Protein AF-A0A1I6B7A5-F1 (afdb_monomer_lite)

Radius of gyration: 12.21 Å; chains: 1; bounding box: 27×22×33 Å

Structure (mmCIF, N/CA/C/O backbone):
data_AF-A0A1I6B7A5-F1
#
_entry.id   AF-A0A1I6B7A5-F1
#
loop_
_atom_site.group_PDB
_atom_site.id
_atom_site.type_symbol
_atom_site.label_atom_id
_atom_site.label_alt_id
_atom_site.label_comp_id
_atom_site.label_asym_id
_atom_site.label_entity_id
_atom_site.label_seq_id
_atom_site.pdbx_PDB_ins_code
_atom_site.Cartn_x
_atom_site.Cartn_y
_atom_site.Cartn_z
_atom_site.occupancy
_atom_site.B_iso_or_equiv
_atom_site.auth_seq_id
_atom_site.auth_comp_id
_atom_site.auth_asym_id
_atom_site.auth_atom_id
_atom_site.pdbx_PDB_model_num
ATOM 1 N N . MET A 1 1 ? -10.481 -5.837 -4.810 1.00 81.69 1 MET A N 1
ATOM 2 C CA . MET A 1 1 ? -9.038 -5.669 -4.488 1.00 81.69 1 MET A CA 1
ATOM 3 C C . MET A 1 1 ? -8.182 -6.595 -5.336 1.00 81.69 1 MET A C 1
ATOM 5 O O . MET A 1 1 ? -7.267 -6.103 -5.978 1.00 81.69 1 MET A O 1
ATOM 9 N N . GLN A 1 2 ? -8.483 -7.898 -5.354 1.00 80.19 2 GLN A N 1
ATOM 10 C CA . GLN A 1 2 ? -7.721 -8.893 -6.114 1.00 80.19 2 GLN A CA 1
ATOM 11 C C . GLN A 1 2 ? -7.670 -8.590 -7.618 1.00 80.19 2 GLN A C 1
ATOM 13 O O . GLN A 1 2 ? -6.580 -8.574 -8.168 1.00 80.19 2 GLN A O 1
ATOM 18 N N . GLU A 1 3 ? -8.793 -8.232 -8.248 1.00 83.00 3 GLU A N 1
ATOM 19 C CA . GLU A 1 3 ? -8.822 -7.865 -9.678 1.00 83.00 3 GLU A CA 1
ATOM 20 C C . GLU A 1 3 ? -7.937 -6.655 -9.998 1.00 83.00 3 GLU A C 1
ATOM 22 O O . GLU A 1 3 ? -7.083 -6.726 -10.873 1.00 83.00 3 GLU A O 1
ATOM 27 N N . LYS A 1 4 ? -8.055 -5.565 -9.224 1.00 84.69 4 LYS A N 1
ATOM 28 C CA . LYS A 1 4 ? -7.205 -4.373 -9.397 1.00 84.69 4 LYS A CA 1
ATOM 29 C C . LYS A 1 4 ? -5.717 -4.700 -9.270 1.00 84.69 4 LYS A C 1
ATOM 31 O O . LYS A 1 4 ? -4.910 -4.129 -9.987 1.00 84.69 4 LYS A O 1
ATOM 36 N N . MET A 1 5 ? -5.358 -5.608 -8.361 1.00 85.06 5 MET A N 1
ATOM 37 C CA . MET A 1 5 ? -3.970 -6.034 -8.184 1.00 85.06 5 MET A CA 1
ATOM 38 C C . MET A 1 5 ? -3.500 -6.962 -9.311 1.00 85.06 5 MET A C 1
AT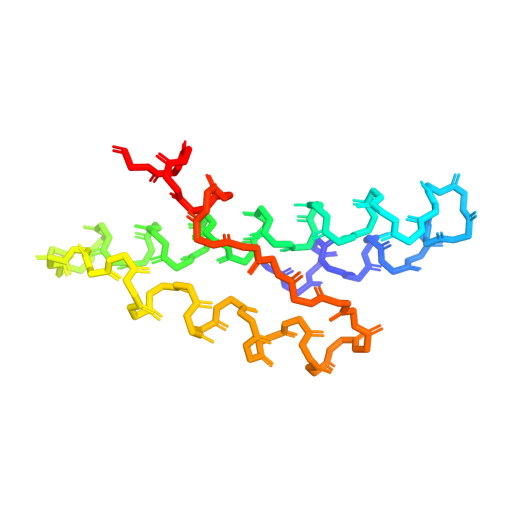OM 40 O O . MET A 1 5 ? -2.343 -6.889 -9.706 1.00 85.06 5 MET A O 1
ATOM 44 N N . LYS A 1 6 ? -4.389 -7.809 -9.845 1.00 85.81 6 LYS A N 1
ATOM 45 C CA . LYS A 1 6 ? -4.107 -8.662 -11.004 1.00 85.81 6 LYS A CA 1
ATOM 46 C C . LYS A 1 6 ? -3.776 -7.809 -12.229 1.00 85.81 6 LYS A C 1
ATOM 48 O O . LYS A 1 6 ? -2.694 -7.962 -12.780 1.00 85.81 6 LYS A O 1
ATOM 53 N N . HIS A 1 7 ? -4.633 -6.844 -12.558 1.00 87.06 7 HIS A N 1
ATOM 54 C CA . HIS A 1 7 ? -4.383 -5.920 -13.666 1.00 87.06 7 HIS A CA 1
ATOM 55 C C . HIS A 1 7 ? -3.113 -5.096 -13.468 1.00 87.06 7 HIS A C 1
ATOM 57 O O . HIS A 1 7 ? -2.357 -4.894 -14.408 1.00 87.06 7 HIS A O 1
ATOM 63 N N . LEU A 1 8 ? -2.831 -4.668 -12.234 1.00 86.12 8 LEU A N 1
ATOM 64 C CA . LEU A 1 8 ? -1.609 -3.923 -11.942 1.00 86.12 8 LEU A CA 1
ATOM 65 C C . LEU A 1 8 ? -0.338 -4.763 -12.170 1.00 86.12 8 LEU A C 1
ATOM 67 O O . LEU A 1 8 ? 0.677 -4.225 -12.599 1.00 86.12 8 LEU A O 1
ATOM 71 N N . LYS A 1 9 ? -0.390 -6.076 -11.908 1.00 84.06 9 LYS A N 1
ATOM 72 C CA . LYS A 1 9 ? 0.720 -6.989 -12.216 1.00 84.06 9 LYS A CA 1
ATOM 73 C C . LYS A 1 9 ? 0.898 -7.205 -13.717 1.00 84.06 9 LYS A C 1
ATOM 75 O O . LYS A 1 9 ? 2.034 -7.326 -14.156 1.00 84.06 9 LYS A O 1
ATOM 80 N N . GLU A 1 10 ? -0.193 -7.251 -14.478 1.00 87.88 10 GLU A N 1
ATOM 81 C CA . GLU A 1 10 ? -0.162 -7.443 -15.937 1.00 87.88 10 GLU A CA 1
ATOM 82 C C . GLU A 1 10 ? 0.567 -6.291 -16.646 1.00 87.88 10 GLU A C 1
ATOM 84 O O . GLU A 1 10 ? 1.317 -6.537 -17.582 1.00 87.88 10 GLU A O 1
ATOM 89 N N . VAL A 1 11 ? 0.437 -5.060 -16.142 1.00 88.81 11 VAL A N 1
ATOM 90 C CA . VAL A 1 11 ? 1.096 -3.866 -16.707 1.00 88.81 11 VAL A CA 1
ATOM 91 C C . VAL A 1 11 ? 2.426 -3.507 -16.031 1.00 88.81 11 VAL A C 1
ATOM 93 O O . VAL A 1 11 ? 2.968 -2.433 -16.281 1.00 88.81 11 VAL A O 1
ATOM 96 N N . ARG A 1 12 ? 2.964 -4.370 -15.151 1.00 86.56 12 ARG A N 1
ATOM 97 C CA . ARG A 1 12 ? 4.179 -4.097 -14.348 1.00 86.56 12 ARG A CA 1
ATOM 98 C C . ARG A 1 12 ? 5.359 -3.634 -15.205 1.00 86.56 12 ARG A C 1
ATOM 100 O O . ARG A 1 12 ? 6.057 -2.702 -14.815 1.00 86.56 12 ARG A O 1
ATOM 107 N N . ILE A 1 13 ? 5.557 -4.287 -16.350 1.00 85.50 13 ILE A N 1
ATOM 108 C CA . ILE A 1 13 ? 6.667 -4.017 -17.272 1.00 85.50 13 ILE A CA 1
ATOM 109 C C . ILE A 1 13 ? 6.541 -2.611 -17.875 1.00 85.50 13 ILE A C 1
ATOM 111 O O . ILE A 1 13 ? 7.540 -1.907 -17.980 1.00 85.50 13 ILE A O 1
ATOM 115 N N . ASP A 1 14 ? 5.320 -2.178 -18.192 1.00 88.88 14 ASP A N 1
ATOM 116 C CA . ASP A 1 14 ? 5.069 -0.908 -18.878 1.00 88.88 14 ASP A CA 1
ATOM 117 C C . ASP A 1 14 ? 5.119 0.299 -17.931 1.00 88.88 14 ASP A C 1
ATOM 119 O O . ASP A 1 14 ? 5.564 1.379 -18.313 1.00 88.88 14 ASP A O 1
ATOM 123 N N . ILE A 1 15 ? 4.654 0.135 -16.686 1.00 88.06 15 ILE A N 1
ATOM 124 C CA . ILE A 1 15 ? 4.563 1.244 -15.719 1.00 88.06 15 ILE A CA 1
ATOM 125 C C . ILE A 1 15 ? 5.836 1.420 -14.879 1.00 88.06 15 ILE A C 1
ATOM 127 O O . ILE A 1 15 ? 6.064 2.496 -14.322 1.00 88.06 15 ILE A O 1
ATOM 131 N N . GLY A 1 16 ? 6.648 0.369 -14.760 1.00 89.50 16 GLY A N 1
ATOM 132 C CA . GLY A 1 16 ? 7.839 0.334 -13.916 1.00 89.50 16 GLY A CA 1
ATOM 133 C C . GLY A 1 16 ? 7.560 0.142 -12.417 1.00 89.50 16 GLY A C 1
ATOM 134 O O . GLY A 1 16 ? 6.452 0.337 -11.910 1.00 89.50 16 GLY A O 1
ATOM 135 N N . GLU A 1 17 ? 8.610 -0.230 -11.681 1.00 88.12 17 GLU A N 1
ATOM 136 C CA . GLU A 1 17 ? 8.532 -0.626 -10.264 1.00 88.12 17 GLU A CA 1
ATOM 137 C C . GLU A 1 17 ? 8.034 0.489 -9.336 1.00 88.12 17 GLU A C 1
ATOM 139 O O . GLU A 1 17 ? 7.256 0.241 -8.415 1.00 88.12 17 GLU A O 1
ATOM 144 N N . GLU A 1 18 ? 8.425 1.740 -9.587 1.00 90.12 18 GLU A N 1
ATOM 145 C CA . GLU A 1 18 ? 8.004 2.865 -8.748 1.00 90.12 18 GLU A CA 1
ATOM 146 C C . GLU A 1 18 ? 6.498 3.129 -8.872 1.00 90.12 18 GLU A C 1
ATOM 148 O O . GLU A 1 18 ? 5.792 3.312 -7.873 1.00 90.12 18 GLU A O 1
ATOM 153 N N . ALA A 1 19 ? 5.978 3.099 -10.103 1.00 89.88 19 ALA A N 1
ATOM 154 C CA . ALA A 1 19 ? 4.552 3.253 -10.346 1.00 89.88 19 ALA A CA 1
ATOM 155 C C . ALA A 1 19 ? 3.777 2.054 -9.793 1.00 89.88 19 ALA A C 1
ATOM 157 O O . ALA A 1 19 ? 2.717 2.243 -9.189 1.00 89.88 19 ALA A O 1
ATOM 158 N N . LEU A 1 20 ? 4.309 0.835 -9.936 1.00 91.19 20 LEU A N 1
ATOM 159 C CA . LEU A 1 20 ? 3.743 -0.361 -9.319 1.00 91.19 20 LEU A CA 1
ATOM 160 C C . LEU A 1 20 ? 3.637 -0.185 -7.800 1.00 91.19 20 LEU A C 1
ATOM 162 O O . LEU A 1 20 ? 2.559 -0.382 -7.237 1.00 91.19 20 LEU A O 1
ATOM 166 N N . ARG A 1 21 ? 4.715 0.260 -7.145 1.00 93.25 21 ARG A N 1
ATOM 167 C CA . ARG A 1 21 ? 4.777 0.505 -5.700 1.00 93.25 21 ARG A CA 1
ATOM 168 C C . ARG A 1 21 ? 3.710 1.476 -5.229 1.00 93.25 21 ARG A C 1
ATOM 170 O O . ARG A 1 21 ? 2.918 1.145 -4.343 1.00 93.25 21 ARG A O 1
ATOM 177 N N . ILE A 1 22 ? 3.653 2.661 -5.831 1.00 93.94 22 ILE A N 1
ATOM 178 C CA . ILE A 1 22 ? 2.705 3.710 -5.438 1.00 93.94 22 ILE A CA 1
ATOM 179 C C . ILE A 1 22 ? 1.259 3.256 -5.676 1.00 93.94 22 ILE A C 1
ATOM 181 O O . ILE A 1 22 ? 0.395 3.454 -4.811 1.00 93.94 22 ILE A O 1
ATOM 185 N N . ASN A 1 23 ? 0.976 2.619 -6.814 1.00 93.19 23 ASN A N 1
ATOM 186 C CA . ASN A 1 23 ? -0.375 2.174 -7.151 1.00 93.19 23 ASN A CA 1
ATOM 187 C C . ASN A 1 23 ? -0.831 0.997 -6.283 1.00 93.19 23 ASN A C 1
ATOM 189 O O . ASN A 1 23 ? -1.946 1.027 -5.752 1.00 93.19 23 ASN A O 1
ATOM 193 N N . ALA A 1 24 ? 0.031 0.003 -6.059 1.00 93.06 24 ALA A N 1
ATOM 194 C CA . ALA A 1 24 ? -0.255 -1.120 -5.173 1.00 93.06 24 ALA A CA 1
ATOM 195 C C . ALA A 1 24 ? -0.537 -0.616 -3.753 1.00 93.06 24 ALA A C 1
ATOM 197 O O . ALA A 1 24 ? -1.583 -0.931 -3.176 1.00 93.06 24 ALA A O 1
ATOM 198 N N . ALA A 1 25 ? 0.330 0.251 -3.222 1.00 94.25 25 ALA A N 1
ATOM 199 C CA . ALA A 1 25 ? 0.156 0.854 -1.906 1.00 94.25 25 ALA A CA 1
ATOM 200 C C . ALA A 1 25 ? -1.149 1.659 -1.807 1.00 94.25 25 ALA A C 1
ATOM 202 O O . ALA A 1 25 ? -1.845 1.587 -0.792 1.00 94.25 25 ALA A O 1
ATOM 203 N N . THR A 1 26 ? -1.533 2.371 -2.869 1.00 94.44 26 THR A N 1
ATOM 204 C CA . THR A 1 26 ? -2.783 3.143 -2.943 1.00 94.44 26 THR A CA 1
ATOM 205 C C . THR A 1 26 ? -4.010 2.236 -2.902 1.00 94.44 26 THR A C 1
ATOM 207 O O . THR A 1 26 ? -4.935 2.483 -2.124 1.00 94.44 26 THR A O 1
ATOM 210 N N . ILE A 1 27 ? -4.020 1.165 -3.702 1.00 93.31 27 ILE A N 1
ATOM 211 C CA . ILE A 1 27 ? -5.107 0.175 -3.732 1.00 93.31 27 ILE A CA 1
ATOM 212 C C . ILE A 1 27 ? -5.262 -0.478 -2.358 1.00 93.31 27 ILE A C 1
ATOM 214 O O . ILE A 1 27 ? -6.383 -0.609 -1.857 1.00 93.31 27 ILE A O 1
ATOM 218 N N . ILE A 1 28 ? -4.143 -0.867 -1.742 1.00 93.38 28 ILE A N 1
ATOM 219 C CA . ILE A 1 28 ? -4.139 -1.524 -0.437 1.00 93.38 28 ILE A CA 1
ATOM 220 C C . ILE A 1 28 ? -4.635 -0.566 0.646 1.00 93.38 28 ILE A C 1
ATOM 222 O O . ILE A 1 28 ? -5.533 -0.919 1.411 1.00 93.38 28 ILE A O 1
ATOM 226 N N . THR A 1 29 ? -4.112 0.659 0.676 1.00 93.69 29 THR A N 1
ATOM 227 C CA . THR A 1 29 ? -4.491 1.666 1.673 1.00 93.69 29 THR A CA 1
ATOM 228 C C . THR A 1 29 ? -5.980 1.978 1.594 1.00 93.69 29 THR A C 1
ATOM 230 O O . THR A 1 29 ? -6.658 1.868 2.613 1.00 93.69 29 THR A O 1
ATOM 233 N N . LYS A 1 30 ? -6.510 2.263 0.392 1.00 92.19 30 LYS A N 1
ATOM 234 C CA . LYS A 1 30 ? -7.944 2.540 0.185 1.00 92.19 30 LYS A CA 1
ATOM 235 C C . LYS A 1 30 ? -8.825 1.406 0.701 1.00 92.19 30 LYS A C 1
ATOM 237 O O . LYS A 1 30 ? -9.753 1.635 1.470 1.00 92.19 30 LYS A O 1
ATOM 242 N N . TYR A 1 31 ? -8.480 0.166 0.359 1.00 92.38 31 TYR A N 1
ATOM 243 C CA . TYR A 1 31 ? -9.221 -1.002 0.824 1.00 92.38 31 TYR A CA 1
ATOM 244 C C . TYR A 1 31 ? -9.302 -1.082 2.356 1.00 92.38 31 TYR A C 1
ATOM 246 O O . TYR A 1 31 ? -10.377 -1.319 2.909 1.00 92.38 31 TYR A O 1
ATOM 254 N N . TYR A 1 32 ? -8.190 -0.857 3.062 1.00 89.94 32 TYR A N 1
ATOM 255 C CA . TYR A 1 32 ? -8.196 -0.871 4.525 1.00 89.94 32 TYR A CA 1
ATOM 256 C C . TYR A 1 32 ? -8.936 0.335 5.114 1.00 89.94 32 TYR A C 1
ATOM 258 O O . TYR A 1 32 ? -9.731 0.163 6.039 1.00 89.94 32 TYR A O 1
ATOM 266 N N . THR A 1 33 ? -8.729 1.545 4.585 1.00 90.00 33 THR A N 1
ATOM 267 C CA . THR A 1 33 ? -9.396 2.757 5.087 1.00 90.00 33 THR A CA 1
ATOM 268 C C . THR A 1 33 ? -10.908 2.709 4.917 1.00 90.00 33 THR A C 1
ATOM 270 O O . THR A 1 33 ? -11.624 3.221 5.785 1.00 90.00 33 THR A O 1
ATOM 273 N N . ASP A 1 34 ? -11.389 2.087 3.840 1.00 90.38 34 ASP A N 1
ATOM 274 C CA . ASP A 1 34 ? -12.813 1.916 3.557 1.00 90.38 34 ASP A CA 1
ATOM 275 C C . ASP A 1 34 ? -13.426 0.883 4.500 1.00 90.38 34 ASP A C 1
ATOM 277 O O . ASP A 1 34 ? -14.446 1.151 5.133 1.00 90.38 34 ASP A O 1
ATOM 281 N N . ARG A 1 35 ? -12.761 -0.260 4.709 1.00 89.44 35 ARG A N 1
ATOM 282 C CA . ARG A 1 35 ? -13.234 -1.272 5.668 1.00 89.44 35 ARG A CA 1
ATOM 283 C C . ARG A 1 35 ? -13.269 -0.760 7.103 1.00 89.44 35 ARG A C 1
ATOM 285 O O . ARG A 1 35 ? -14.205 -1.080 7.831 1.00 89.44 35 ARG A O 1
ATOM 292 N N . LEU A 1 36 ? -12.274 0.025 7.517 1.00 88.75 36 LEU A N 1
ATOM 293 C CA . LEU A 1 36 ? -12.268 0.648 8.843 1.00 88.75 36 LEU A CA 1
ATOM 294 C C . LEU A 1 36 ? -13.396 1.676 8.979 1.00 88.75 36 LEU A C 1
ATOM 296 O O . LEU A 1 36 ? -14.060 1.701 10.012 1.00 88.75 36 LEU A O 1
ATOM 300 N N . LYS A 1 37 ? -13.658 2.461 7.922 1.00 88.25 37 LYS A N 1
ATOM 301 C CA . LYS A 1 37 ? -14.763 3.430 7.880 1.00 88.25 37 LYS A CA 1
ATOM 302 C C . LYS A 1 37 ? -16.118 2.743 8.022 1.00 88.25 37 LYS A C 1
ATOM 304 O O . LYS A 1 37 ? -16.898 3.142 8.875 1.00 88.25 37 LYS A O 1
ATOM 309 N N . VAL A 1 38 ? -16.366 1.692 7.238 1.00 90.69 38 VAL A N 1
ATOM 310 C CA . VAL A 1 38 ? -17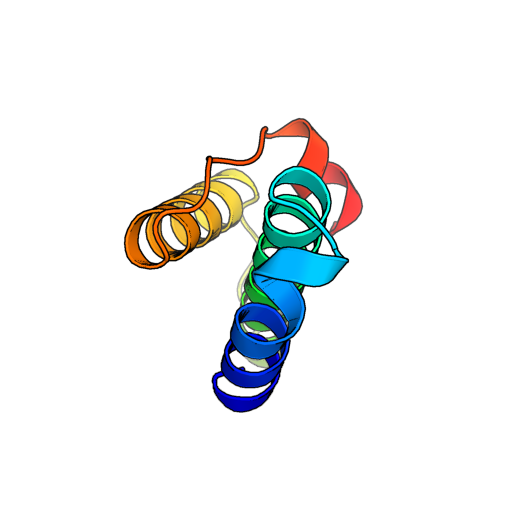.620 0.917 7.286 1.00 90.69 38 VAL A CA 1
ATOM 311 C C . VAL A 1 38 ? -17.847 0.298 8.668 1.00 90.69 38 VAL A C 1
ATOM 313 O O . VAL A 1 38 ? -18.981 0.190 9.113 1.00 90.69 38 VAL A O 1
ATOM 316 N N . ARG A 1 39 ? -16.776 -0.080 9.372 1.00 88.88 39 ARG A N 1
ATOM 317 C CA . ARG A 1 39 ? -16.849 -0.682 10.712 1.00 88.88 39 ARG A CA 1
ATOM 318 C C . ARG A 1 39 ? -16.863 0.331 11.862 1.00 88.88 39 ARG A C 1
ATOM 320 O O . ARG A 1 39 ? -16.883 -0.092 13.010 1.00 88.88 39 ARG A O 1
ATOM 327 N N . GLY A 1 40 ? -16.775 1.635 11.587 1.00 87.81 40 GLY A N 1
ATOM 328 C CA . GLY A 1 40 ? -16.660 2.665 12.629 1.00 87.81 40 GLY A CA 1
ATOM 329 C C . GLY A 1 40 ? -15.376 2.573 13.470 1.00 87.81 40 GLY A C 1
ATOM 330 O O . GLY A 1 40 ? -15.304 3.142 14.555 1.00 87.81 40 GLY A O 1
ATOM 331 N N . ILE A 1 41 ? -14.350 1.858 12.996 1.00 86.94 41 ILE A N 1
ATOM 332 C CA . ILE A 1 41 ? -13.103 1.654 13.744 1.00 86.94 41 ILE A CA 1
ATOM 333 C C . ILE A 1 41 ? -12.181 2.856 13.525 1.00 86.94 41 ILE A C 1
ATOM 335 O O . ILE A 1 41 ? -11.898 3.246 12.387 1.00 86.94 41 ILE A O 1
ATOM 339 N N . LYS A 1 42 ? -11.653 3.416 14.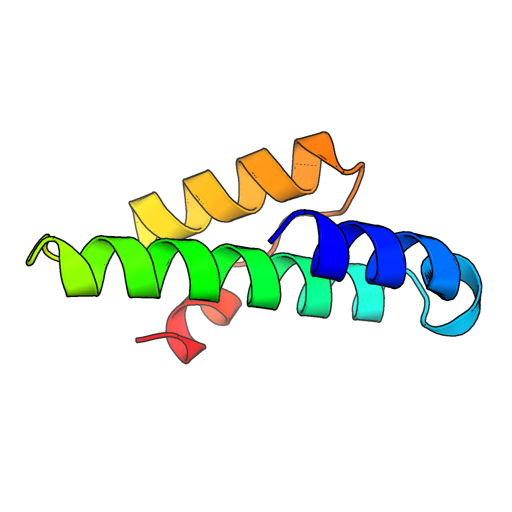620 1.00 83.81 42 LYS A N 1
ATOM 340 C CA . LYS A 1 42 ? -10.693 4.526 14.569 1.00 83.81 42 LYS A CA 1
ATOM 341 C C . LYS A 1 42 ? -9.446 4.120 13.779 1.00 83.81 42 LYS A C 1
ATOM 343 O O . LYS A 1 42 ? -8.786 3.125 14.073 1.00 83.81 42 LYS A O 1
ATOM 348 N N . ARG A 1 43 ? -9.101 4.921 12.771 1.00 82.50 43 ARG A N 1
ATOM 349 C CA . ARG A 1 43 ? -7.954 4.676 11.891 1.00 82.50 43 ARG A CA 1
ATOM 350 C C . ARG A 1 43 ? -6.647 4.973 12.630 1.00 82.50 43 ARG A C 1
ATOM 352 O O . ARG A 1 43 ? -6.353 6.124 12.939 1.00 82.50 43 ARG A O 1
ATOM 359 N N . ASN A 1 44 ? -5.830 3.950 12.873 1.00 88.44 44 ASN A N 1
ATOM 360 C CA . ASN A 1 44 ? -4.453 4.132 13.332 1.00 88.44 44 ASN A CA 1
ATOM 361 C C . ASN A 1 44 ? -3.505 4.110 12.124 1.00 88.44 44 ASN A C 1
ATOM 363 O O . ASN A 1 44 ? -3.356 3.083 11.463 1.00 88.44 44 ASN A O 1
ATOM 367 N N . ARG A 1 45 ? -2.843 5.241 11.853 1.00 87.81 45 ARG A N 1
ATOM 368 C CA . ARG A 1 45 ? -1.931 5.411 10.708 1.00 87.81 45 ARG A CA 1
ATOM 369 C C . ARG A 1 45 ? -0.802 4.385 10.690 1.00 87.81 45 ARG A C 1
ATOM 371 O O . ARG A 1 45 ? -0.499 3.850 9.631 1.00 87.81 45 ARG A O 1
ATOM 378 N N . MET A 1 46 ? -0.218 4.084 11.849 1.00 90.94 46 MET A N 1
ATOM 379 C CA . MET A 1 46 ? 0.873 3.115 11.952 1.00 90.94 46 MET A CA 1
ATOM 380 C C . MET A 1 46 ? 0.381 1.695 11.663 1.00 90.94 46 MET A C 1
ATOM 382 O O . MET A 1 46 ? 1.032 0.935 10.954 1.00 90.94 46 MET A O 1
ATOM 386 N N . SER A 1 47 ? -0.818 1.361 12.148 1.00 90.38 47 SER A N 1
ATOM 387 C CA . SER A 1 47 ? -1.453 0.074 11.854 1.00 90.38 47 SER A CA 1
ATOM 388 C C . SER A 1 47 ? -1.723 -0.085 10.354 1.00 90.38 47 SER A C 1
ATOM 390 O O . SER A 1 47 ? -1.394 -1.122 9.780 1.00 90.38 47 SER A O 1
ATOM 392 N N . ILE A 1 48 ? -2.240 0.961 9.698 1.00 91.69 48 ILE A N 1
ATOM 393 C CA . ILE A 1 48 ? -2.481 0.957 8.249 1.00 91.69 48 ILE A CA 1
ATOM 394 C C . ILE A 1 48 ? -1.159 0.828 7.485 1.00 91.69 48 ILE A C 1
ATOM 396 O O . ILE A 1 48 ? -1.068 -0.017 6.600 1.00 91.69 48 ILE A O 1
ATOM 400 N N . LEU A 1 49 ? -0.128 1.598 7.849 1.00 94.50 49 LEU A N 1
ATOM 401 C CA . LEU A 1 49 ? 1.197 1.510 7.227 1.00 94.50 49 LEU A CA 1
ATOM 402 C C . LEU A 1 49 ? 1.762 0.087 7.302 1.00 94.50 49 LEU A C 1
ATOM 404 O O . LEU A 1 49 ? 2.200 -0.453 6.289 1.00 94.50 49 LEU A O 1
ATOM 408 N N . ASN A 1 50 ? 1.725 -0.528 8.485 1.00 93.62 50 ASN A N 1
ATOM 409 C CA . ASN A 1 50 ? 2.244 -1.878 8.686 1.00 93.62 50 ASN A CA 1
ATOM 410 C C . ASN A 1 50 ? 1.483 -2.898 7.835 1.00 93.62 50 ASN A C 1
ATOM 412 O O . ASN A 1 50 ? 2.100 -3.728 7.175 1.00 93.62 50 ASN A O 1
ATOM 416 N N . GLN A 1 51 ? 0.153 -2.806 7.787 1.00 92.31 51 GLN A N 1
ATOM 417 C CA . GLN A 1 51 ? -0.674 -3.676 6.947 1.00 92.31 51 GLN A CA 1
ATOM 418 C C . GLN A 1 51 ? -0.384 -3.492 5.453 1.00 92.31 51 GLN A C 1
ATOM 420 O O . GLN A 1 51 ? -0.301 -4.474 4.716 1.00 92.31 51 GLN A O 1
ATOM 425 N N . VAL A 1 52 ? -0.197 -2.249 5.005 1.00 94.06 52 VAL A N 1
ATOM 426 C CA . VAL A 1 52 ? 0.160 -1.937 3.616 1.00 94.06 52 VAL A CA 1
ATOM 427 C C . VAL A 1 52 ? 1.524 -2.531 3.275 1.00 94.06 52 VAL A C 1
ATOM 429 O O . VAL A 1 52 ? 1.627 -3.289 2.315 1.00 94.06 52 VAL A O 1
ATOM 432 N N . ASN A 1 53 ? 2.545 -2.274 4.093 1.00 95.06 53 ASN A N 1
ATOM 433 C CA . ASN A 1 53 ? 3.901 -2.768 3.859 1.00 95.06 53 ASN A CA 1
ATOM 434 C C . ASN A 1 53 ? 4.003 -4.299 3.919 1.00 95.06 53 ASN A C 1
ATOM 436 O O . ASN A 1 53 ? 4.738 -4.883 3.129 1.00 95.06 53 ASN A O 1
ATOM 440 N N . LEU A 1 54 ? 3.236 -4.967 4.789 1.00 94.75 54 LEU A N 1
ATOM 441 C CA . LEU A 1 54 ? 3.148 -6.433 4.804 1.00 94.75 54 LEU A CA 1
ATOM 442 C C . LEU A 1 54 ? 2.555 -6.989 3.503 1.00 94.75 54 LEU A C 1
ATOM 444 O O . LEU A 1 54 ? 3.002 -8.017 3.001 1.00 94.75 54 LEU A O 1
ATOM 448 N N . ARG A 1 55 ? 1.551 -6.313 2.936 1.00 92.44 55 ARG A N 1
ATOM 449 C CA . ARG A 1 55 ? 0.937 -6.720 1.666 1.00 92.44 55 ARG A CA 1
ATOM 450 C C . ARG A 1 55 ? 1.833 -6.438 0.465 1.00 92.44 55 ARG A C 1
ATOM 452 O O . ARG A 1 55 ? 1.841 -7.256 -0.445 1.00 92.44 55 ARG A O 1
ATOM 459 N N . LEU A 1 56 ? 2.574 -5.330 0.473 1.00 92.94 56 LEU A N 1
ATOM 460 C CA . LEU A 1 56 ? 3.575 -5.020 -0.554 1.00 92.94 56 LEU A CA 1
ATOM 461 C C . LEU A 1 56 ? 4.696 -6.062 -0.566 1.00 92.94 56 LEU A C 1
ATOM 463 O O . LEU A 1 56 ? 5.022 -6.579 -1.628 1.00 92.94 56 LEU A O 1
ATOM 467 N N . LEU A 1 57 ? 5.180 -6.468 0.612 1.00 92.81 57 LEU A N 1
ATOM 468 C CA . LEU A 1 57 ? 6.174 -7.535 0.731 1.00 92.81 57 LEU A CA 1
ATOM 469 C C . LEU A 1 57 ? 5.6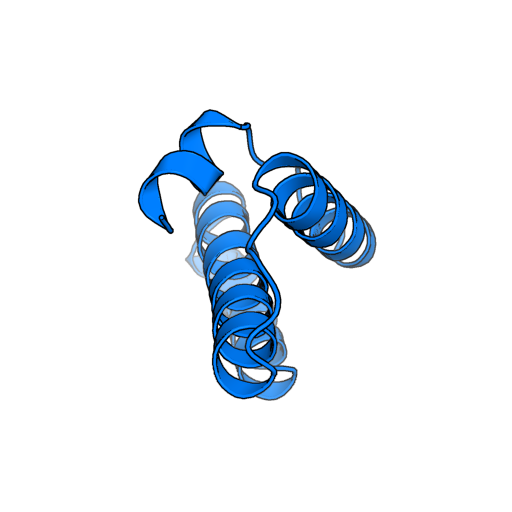84 -8.850 0.104 1.00 92.81 57 LEU A C 1
ATOM 471 O O . LEU A 1 57 ? 6.413 -9.486 -0.644 1.00 92.81 57 LEU A O 1
ATOM 475 N N . GLY A 1 58 ? 4.424 -9.233 0.340 1.00 89.69 58 GLY A N 1
ATOM 476 C CA . GLY A 1 58 ? 3.826 -10.417 -0.294 1.00 89.69 58 GLY A CA 1
ATOM 477 C C . GLY A 1 58 ? 3.609 -10.298 -1.811 1.00 89.69 58 GLY A C 1
ATOM 478 O O . GLY A 1 58 ? 3.214 -11.271 -2.450 1.00 89.69 58 GLY A O 1
ATOM 479 N N . LEU A 1 59 ? 3.820 -9.115 -2.388 1.00 86.31 59 LEU A N 1
ATOM 480 C CA . LEU A 1 59 ? 3.765 -8.857 -3.825 1.00 86.31 59 LEU A CA 1
ATOM 481 C C . LEU A 1 59 ? 5.156 -8.689 -4.444 1.00 86.31 59 LEU A C 1
ATOM 483 O O . LEU A 1 59 ? 5.213 -8.443 -5.646 1.00 86.31 59 LEU A O 1
ATOM 487 N N . ASP A 1 60 ? 6.222 -8.843 -3.652 1.00 89.62 60 ASP A N 1
ATOM 488 C CA . ASP A 1 60 ? 7.602 -8.556 -4.051 1.00 89.62 60 ASP A CA 1
ATOM 489 C C . ASP A 1 60 ? 7.782 -7.099 -4.515 1.00 89.62 60 ASP A C 1
ATOM 491 O O . ASP A 1 60 ? 8.372 -6.801 -5.550 1.00 89.62 60 ASP A O 1
ATOM 495 N N . VAL A 1 61 ? 7.167 -6.181 -3.761 1.00 90.81 61 VAL A N 1
ATOM 496 C CA . VAL A 1 61 ? 7.196 -4.738 -4.008 1.00 90.81 61 VAL A CA 1
ATOM 497 C C . VAL A 1 61 ? 7.752 -4.026 -2.782 1.00 90.81 61 VAL A C 1
ATOM 499 O O . VAL A 1 61 ? 7.389 -4.336 -1.642 1.00 90.81 61 VAL A O 1
ATOM 502 N N . ASP A 1 62 ? 8.594 -3.025 -3.022 1.00 92.62 62 ASP A N 1
ATOM 503 C CA . ASP A 1 62 ? 9.211 -2.234 -1.966 1.00 92.62 62 ASP A CA 1
ATOM 504 C C . ASP A 1 62 ? 8.200 -1.534 -1.055 1.00 92.62 62 ASP A C 1
ATOM 506 O O . ASP A 1 62 ? 7.094 -1.141 -1.440 1.00 92.62 62 ASP A O 1
ATOM 510 N N . LYS A 1 63 ? 8.622 -1.331 0.194 1.00 94.19 63 LYS A N 1
ATOM 511 C CA . LYS A 1 63 ? 7.822 -0.657 1.220 1.00 94.19 63 LYS A CA 1
ATOM 512 C C . LYS A 1 63 ? 7.602 0.813 0.871 1.00 94.19 63 LYS A C 1
ATOM 514 O O . LYS A 1 63 ? 8.451 1.474 0.276 1.00 94.19 63 LYS A O 1
ATOM 519 N N . VAL A 1 64 ? 6.488 1.355 1.354 1.00 94.19 64 VAL A N 1
ATOM 520 C CA . VAL A 1 64 ? 6.227 2.796 1.344 1.00 94.19 64 VAL A CA 1
ATOM 521 C C . VAL A 1 64 ? 6.556 3.424 2.693 1.00 94.19 64 VAL A C 1
ATOM 523 O O . VAL A 1 64 ? 6.502 2.781 3.747 1.00 94.19 64 VAL A O 1
ATOM 526 N N . SER A 1 65 ? 6.894 4.711 2.663 1.00 93.44 65 SER A N 1
ATOM 527 C CA . SER A 1 65 ? 7.207 5.485 3.862 1.00 93.44 65 SER A CA 1
ATOM 528 C C . SER A 1 65 ? 5.943 5.943 4.594 1.00 93.44 65 SER A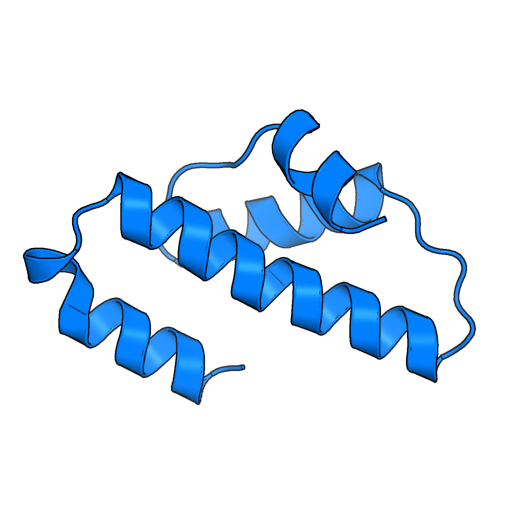 C 1
ATOM 530 O O . SER A 1 65 ? 4.847 6.012 4.035 1.00 93.44 65 SER A O 1
ATOM 532 N N . TYR A 1 66 ? 6.097 6.353 5.854 1.00 90.19 66 TYR A N 1
ATOM 533 C CA . TYR A 1 66 ? 5.005 6.959 6.622 1.00 90.19 66 TYR A CA 1
ATOM 534 C C . TYR A 1 66 ? 4.418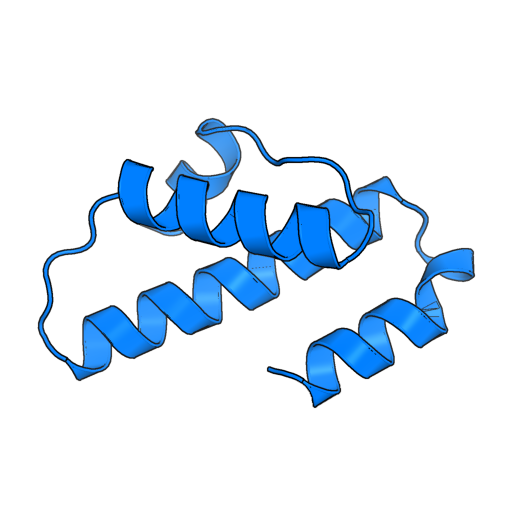 8.209 5.938 1.00 90.19 66 TYR A C 1
ATOM 536 O O . TYR A 1 66 ? 3.215 8.462 6.024 1.00 90.19 66 TYR A O 1
ATOM 544 N N . GLY A 1 67 ? 5.245 8.966 5.204 1.00 91.69 67 GLY A N 1
ATOM 545 C CA . GLY A 1 67 ? 4.813 10.140 4.442 1.00 91.69 67 GLY A CA 1
ATOM 546 C C . GLY A 1 67 ? 3.760 9.821 3.379 1.00 91.69 67 GLY A C 1
ATOM 547 O O . GLY A 1 67 ? 2.859 10.627 3.160 1.00 91.69 67 GLY A O 1
ATOM 548 N N . PHE A 1 68 ? 3.805 8.625 2.785 1.00 91.19 68 PHE A N 1
ATOM 549 C CA . PHE A 1 68 ? 2.785 8.166 1.842 1.00 91.19 68 PHE A CA 1
ATOM 550 C C . PHE A 1 68 ? 1.409 8.045 2.513 1.00 91.19 68 PHE A C 1
ATOM 552 O O . PHE A 1 68 ? 0.420 8.577 2.011 1.00 91.19 68 PHE A O 1
ATOM 559 N N . ILE A 1 69 ? 1.351 7.419 3.693 1.00 89.12 69 ILE A N 1
ATOM 560 C CA . ILE A 1 69 ? 0.096 7.179 4.424 1.00 89.12 69 ILE A CA 1
ATOM 561 C C . ILE A 1 69 ? -0.551 8.482 4.913 1.00 89.12 69 ILE A C 1
ATOM 563 O O . ILE A 1 69 ? -1.776 8.541 5.027 1.00 89.12 69 ILE A O 1
ATOM 567 N N . ARG A 1 70 ? 0.225 9.556 5.136 1.00 87.00 70 ARG A N 1
ATOM 568 C CA . ARG A 1 70 ? -0.325 10.875 5.516 1.00 87.00 70 ARG A CA 1
ATOM 569 C C . ARG A 1 70 ? -1.319 11.433 4.490 1.00 87.00 70 ARG A C 1
ATOM 571 O O . ARG A 1 70 ? -2.169 12.213 4.889 1.00 87.00 70 ARG A O 1
ATOM 578 N N . LYS A 1 71 ? -1.248 11.024 3.217 1.00 84.88 71 LYS A N 1
ATOM 579 C CA . LYS A 1 71 ? -2.151 11.485 2.144 1.00 84.88 71 LYS A CA 1
ATOM 580 C C . LYS A 1 71 ? -3.546 10.841 2.174 1.00 84.88 71 LYS A C 1
ATOM 582 O O . LYS A 1 71 ? -4.433 11.289 1.460 1.00 84.88 71 LYS A O 1
ATOM 587 N N . PHE A 1 72 ? -3.735 9.771 2.947 1.00 76.38 72 PHE A N 1
ATOM 588 C CA . PHE A 1 72 ? -4.974 8.974 2.981 1.00 76.38 72 PHE A CA 1
ATOM 589 C C . PHE A 1 72 ? -5.834 9.248 4.221 1.00 76.38 72 PHE A C 1
ATOM 591 O O . PHE A 1 72 ? -6.735 8.469 4.550 1.00 76.38 72 PHE A O 1
ATOM 598 N N . TYR A 1 73 ? -5.518 10.322 4.936 1.00 65.44 73 TYR A N 1
ATOM 599 C CA . TYR A 1 73 ? -6.136 10.710 6.192 1.00 65.44 73 TYR A CA 1
ATOM 600 C C . TYR A 1 73 ? -6.655 12.133 6.085 1.00 65.44 73 TYR A C 1
ATOM 602 O O . TYR A 1 73 ? -7.778 12.352 6.585 1.00 65.44 73 TYR A O 1
#

Organism: NCBI:txid126156

Foldseek 3Di:
DVVQLVVLVVCCVVCDQVSSQLSQLVVQLVVVVVVCVVVVHDDDLVVSQVSSQVVCVVVVHHGDDSVSSVVVD

Secondary structure (DSSP, 8-state):
-HHHHHHHHHTHHHHHHHHHHHHHHHHHHHHHHHHHHHTT----HHHHHHHHHHHHHTTT-PPPPHHHHGGG-

pLDDT: mean 89.25, std 4.73, range [65.44, 95.06]

Sequence (73 aa):
MQEKMKHLKEVRIDIGEEALRINAATIITKYYTDRLKVRGIKRNRMSILNQVNLRLLGLDVDKVSYGFIRKFY